Protein AF-A0A3M1AV98-F1 (afdb_monomer)

Radius of gyration: 12.35 Å; Cα contacts (8 Å, |Δi|>4): 105; chains: 1; bounding box: 29×24×28 Å

pLDDT: mean 86.55, std 7.93, range [44.44, 94.06]

Foldseek 3Di:
DDDPCVLADPCVVVVFCCQCCPVLVQAFPPQRHHAQAQDPPPRDHWHWTWAFCVNDSNPPDPVRIGTHTPVD

Secondary structure (DSSP, 8-state):
----GGGS-TTHHHHHHIIIIIISTTB-TTT-PBTTSBPTTT-SBP-EEEEETTS-TT---TTTEEEEETT-

Nearest PDB structures (foldseek):
  8fm1-assembly3_F  TM=6.533E-01  e=1.342E-01  Pseudomonas syringae
  8f43-assembly1_A  TM=5.667E-01  e=3.580E+00  Geobacillus stearothermophilus
  5vgb-assembly1_A  TM=4.768E-01  e=2.543E+00  Neisseria meningitidis
  5h3a-assembly1_A  TM=2.877E-01  e=8.137E+00  Human gammaherpesvirus 8
  3hj3-assembly2_D  TM=2.993E-01  e=8.713E+00  Cryptosporidium hominis

Mean predicted aligned error: 4.93 Å

Structure (mmCIF, N/CA/C/O backbone):
data_AF-A0A3M1AV98-F1
#
_entry.id   AF-A0A3M1AV98-F1
#
loop_
_atom_site.group_PDB
_atom_site.id
_atom_site.type_symbol
_atom_site.label_atom_id
_atom_site.label_alt_id
_atom_site.label_comp_id
_atom_site.label_asym_id
_atom_site.label_entity_id
_atom_site.label_seq_id
_atom_site.pdbx_PDB_ins_code
_atom_site.Cartn_x
_atom_site.Cartn_y
_atom_site.Cartn_z
_atom_site.occupancy
_atom_site.B_iso_or_equiv
_atom_site.auth_seq_id
_atom_site.auth_comp_id
_atom_site.auth_asym_id
_atom_site.auth_atom_id
_atom_site.pdbx_PDB_model_num
ATOM 1 N N . MET A 1 1 ? 9.098 11.824 6.748 1.00 44.44 1 MET A N 1
ATOM 2 C CA . MET A 1 1 ? 10.325 11.132 6.299 1.00 44.44 1 MET A CA 1
ATOM 3 C C . MET A 1 1 ? 10.497 11.330 4.797 1.00 44.44 1 MET A C 1
ATOM 5 O O . MET A 1 1 ? 9.522 11.093 4.090 1.00 44.44 1 MET A O 1
ATOM 9 N N . PRO A 1 2 ? 11.668 11.750 4.288 1.00 56.59 2 PRO A N 1
ATOM 10 C CA . PRO A 1 2 ? 11.946 11.675 2.857 1.00 56.59 2 PRO A CA 1
ATOM 11 C C . PRO A 1 2 ? 12.134 10.201 2.470 1.00 56.59 2 PRO A C 1
ATOM 13 O O . PRO A 1 2 ? 13.049 9.538 2.951 1.00 56.59 2 PRO A O 1
ATOM 16 N N . CYS A 1 3 ? 11.223 9.661 1.662 1.00 66.31 3 CYS A N 1
ATOM 17 C CA . CYS A 1 3 ? 11.394 8.339 1.070 1.00 66.31 3 CYS A CA 1
ATOM 18 C C . CYS A 1 3 ? 12.349 8.490 -0.120 1.00 66.31 3 CYS A C 1
ATOM 20 O O . CYS A 1 3 ? 12.084 9.297 -1.010 1.00 66.31 3 CYS A O 1
ATOM 22 N N . ASP A 1 4 ? 13.472 7.772 -0.115 1.00 75.06 4 ASP A N 1
ATOM 23 C CA . ASP A 1 4 ? 14.437 7.828 -1.212 1.00 75.06 4 ASP A CA 1
ATOM 24 C C . ASP A 1 4 ? 13.926 6.995 -2.391 1.00 75.06 4 ASP A C 1
ATOM 26 O O . ASP A 1 4 ? 14.090 5.773 -2.445 1.00 75.06 4 ASP A O 1
ATOM 30 N N . TYR A 1 5 ? 13.261 7.674 -3.324 1.00 72.12 5 TYR A N 1
ATOM 31 C CA . TYR A 1 5 ? 12.675 7.057 -4.511 1.00 72.12 5 TYR A CA 1
ATOM 32 C C . TYR A 1 5 ? 13.723 6.458 -5.461 1.00 72.12 5 TYR A C 1
ATOM 34 O O . TYR A 1 5 ? 13.368 5.629 -6.293 1.00 72.12 5 TYR A O 1
ATOM 42 N N . SER A 1 6 ? 15.007 6.799 -5.305 1.00 78.56 6 SER A N 1
ATOM 43 C CA . SER A 1 6 ? 16.105 6.292 -6.141 1.00 78.56 6 SER A CA 1
ATOM 44 C C . SER A 1 6 ? 16.350 4.791 -5.958 1.00 78.56 6 SER A C 1
ATOM 46 O O . SER A 1 6 ? 16.918 4.146 -6.834 1.00 78.56 6 SER A O 1
ATOM 48 N N . LYS A 1 7 ? 15.920 4.221 -4.822 1.00 77.94 7 LYS A N 1
ATOM 49 C CA . LYS A 1 7 ? 16.028 2.780 -4.533 1.00 77.94 7 LYS A CA 1
ATOM 50 C C . LYS A 1 7 ? 14.936 1.948 -5.202 1.00 77.94 7 LYS A C 1
ATOM 52 O O . LYS A 1 7 ? 15.028 0.723 -5.231 1.00 77.94 7 LYS A O 1
ATOM 57 N N . TYR A 1 8 ? 13.905 2.606 -5.722 1.00 79.31 8 TYR A N 1
ATOM 58 C CA . TYR A 1 8 ? 12.762 1.958 -6.339 1.00 79.31 8 TYR A CA 1
ATOM 59 C C . TYR A 1 8 ? 12.900 1.977 -7.863 1.00 79.31 8 TYR A C 1
ATOM 61 O O . TYR A 1 8 ? 13.504 2.889 -8.432 1.00 79.31 8 TYR A O 1
ATOM 69 N N . PRO A 1 9 ? 12.317 0.993 -8.564 1.00 81.44 9 PRO A N 1
ATOM 70 C CA . PRO A 1 9 ? 12.291 1.002 -10.016 1.00 81.44 9 PRO A CA 1
ATOM 71 C C . PRO A 1 9 ? 11.558 2.248 -10.546 1.00 81.44 9 PRO A C 1
ATOM 73 O O . PRO A 1 9 ? 10.592 2.706 -9.930 1.00 81.44 9 PRO A O 1
ATOM 76 N N . PRO A 1 10 ? 11.921 2.758 -11.736 1.00 84.44 10 PRO A N 1
ATOM 77 C CA . PRO A 1 10 ? 11.331 3.979 -12.300 1.00 84.44 10 PRO A CA 1
ATOM 78 C C . PRO A 1 10 ? 9.807 3.888 -12.503 1.00 84.44 10 PRO A C 1
ATOM 80 O O . PRO A 1 10 ? 9.109 4.898 -12.508 1.00 84.44 10 PRO A O 1
ATOM 83 N N . TYR A 1 11 ? 9.262 2.674 -12.624 1.00 85.31 11 TYR A N 1
ATOM 84 C CA . TYR A 1 11 ? 7.828 2.407 -12.770 1.00 85.31 11 TYR A CA 1
ATOM 85 C C . TYR A 1 11 ? 7.106 2.127 -11.436 1.00 85.31 11 TYR A C 1
ATOM 87 O O . TYR A 1 11 ? 5.965 1.654 -11.442 1.00 85.31 11 TYR A O 1
ATOM 95 N N . TRP A 1 12 ? 7.727 2.423 -10.287 1.00 87.00 12 TRP A N 1
ATOM 96 C CA . TRP A 1 12 ? 7.172 2.153 -8.954 1.00 87.00 12 TRP A CA 1
ATOM 97 C C . TRP A 1 12 ? 5.775 2.740 -8.744 1.00 87.00 12 TRP A C 1
ATOM 99 O O . TRP A 1 12 ? 4.898 2.076 -8.195 1.00 87.00 12 TRP A O 1
ATOM 109 N N . HIS A 1 13 ? 5.511 3.954 -9.232 1.00 85.50 13 HIS A N 1
ATOM 110 C CA . HIS A 1 13 ? 4.183 4.563 -9.124 1.00 85.50 13 HIS A CA 1
ATOM 111 C C . HIS A 1 13 ? 3.099 3.698 -9.783 1.00 85.50 13 HIS A C 1
ATOM 113 O O . HIS A 1 13 ? 2.058 3.444 -9.170 1.00 85.50 13 HIS A O 1
ATOM 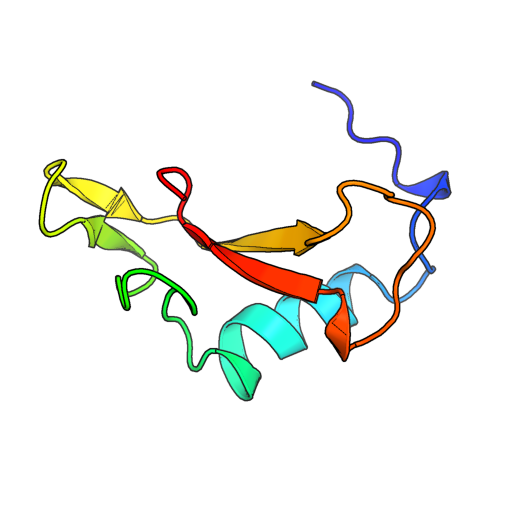119 N N . THR A 1 14 ? 3.371 3.183 -10.983 1.00 90.25 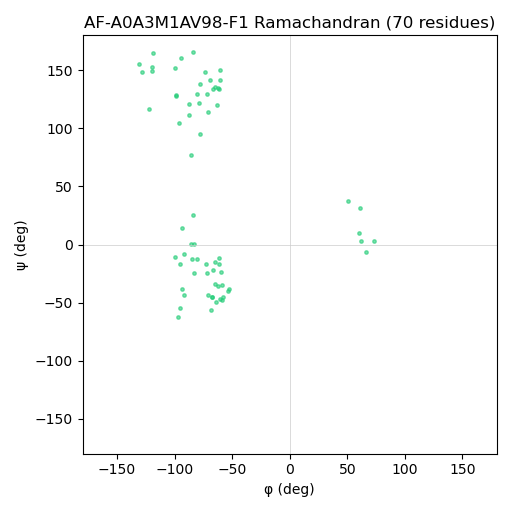14 THR A N 1
ATOM 120 C CA . THR A 1 14 ? 2.470 2.292 -11.724 1.00 90.25 14 THR A CA 1
ATOM 121 C C . THR A 1 14 ? 2.328 0.945 -11.026 1.00 90.25 14 THR A C 1
ATOM 123 O O . THR A 1 14 ? 1.206 0.482 -10.824 1.00 90.25 14 THR A O 1
ATOM 126 N N . LEU A 1 15 ? 3.442 0.354 -10.582 1.00 89.62 15 LEU A N 1
ATOM 127 C CA . LEU A 1 15 ? 3.449 -0.916 -9.854 1.00 89.62 15 LEU A CA 1
ATOM 128 C C . LEU A 1 15 ? 2.648 -0.819 -8.549 1.00 89.62 15 LEU A C 1
ATOM 130 O O . LEU A 1 15 ? 1.778 -1.646 -8.287 1.00 89.62 15 LEU A O 1
ATOM 134 N N . SER A 1 16 ? 2.866 0.242 -7.770 1.00 87.94 16 SER A N 1
ATOM 135 C CA . SER A 1 16 ? 2.169 0.464 -6.502 1.00 87.94 16 SER A CA 1
ATOM 136 C C . SER A 1 16 ? 0.662 0.625 -6.692 1.00 87.94 16 SER A C 1
ATOM 138 O O . SER A 1 16 ? -0.134 0.203 -5.850 1.00 87.94 16 SER A O 1
ATOM 140 N N . ARG A 1 17 ? 0.251 1.257 -7.798 1.00 91.06 17 ARG A N 1
ATOM 141 C CA . ARG A 1 17 ? -1.155 1.426 -8.161 1.00 91.06 17 ARG A CA 1
ATOM 142 C C . ARG A 1 17 ? -1.751 0.091 -8.585 1.00 91.06 17 ARG A C 1
ATOM 144 O O . ARG A 1 17 ? -2.846 -0.254 -8.153 1.00 91.06 17 ARG A O 1
ATOM 151 N N . PHE A 1 18 ? -1.013 -0.675 -9.380 1.00 91.94 18 PHE A N 1
ATOM 152 C CA . PHE A 1 18 ? -1.431 -1.999 -9.810 1.00 91.94 18 PHE A CA 1
ATOM 153 C C . PHE A 1 18 ? -1.665 -2.933 -8.616 1.00 91.94 18 PHE A C 1
ATOM 155 O O . PHE A 1 18 ? -2.727 -3.542 -8.501 1.00 91.94 18 PHE A O 1
ATOM 162 N N . ILE A 1 19 ? -0.723 -2.976 -7.674 1.00 91.50 19 ILE A N 1
ATOM 163 C CA . ILE A 1 19 ? -0.816 -3.843 -6.496 1.00 91.50 19 ILE A CA 1
ATOM 164 C C . ILE A 1 19 ? -1.998 -3.440 -5.607 1.00 91.50 19 ILE A C 1
ATOM 166 O O . ILE A 1 19 ? -2.830 -4.284 -5.287 1.00 91.50 19 ILE A O 1
ATOM 170 N N . ARG A 1 20 ? -2.142 -2.151 -5.275 1.00 91.56 20 ARG A N 1
ATOM 171 C CA . ARG A 1 20 ? -3.216 -1.684 -4.380 1.00 91.56 20 ARG A CA 1
ATOM 172 C C . ARG A 1 20 ? -4.611 -1.819 -4.980 1.00 91.56 20 ARG A C 1
ATOM 174 O O . ARG A 1 20 ? -5.527 -2.265 -4.296 1.00 91.56 20 ARG A O 1
ATOM 181 N N . PHE A 1 21 ? -4.798 -1.423 -6.238 1.00 90.19 21 PHE A N 1
ATOM 182 C CA . PHE A 1 21 ? -6.138 -1.339 -6.826 1.00 90.19 21 PHE A CA 1
ATOM 183 C C . PHE A 1 21 ? -6.552 -2.602 -7.580 1.00 90.19 21 PHE A C 1
ATOM 185 O O . PHE A 1 21 ? -7.709 -2.997 -7.477 1.00 90.19 21 PHE A O 1
ATOM 192 N N . TYR A 1 22 ? -5.636 -3.248 -8.307 1.00 90.19 22 TYR A N 1
ATOM 193 C CA . TYR A 1 22 ? -5.977 -4.387 -9.163 1.00 90.19 22 TYR A CA 1
ATOM 194 C C . TYR A 1 22 ? -5.753 -5.720 -8.453 1.00 90.19 22 TYR A C 1
ATOM 196 O O . TYR A 1 22 ? -6.689 -6.509 -8.338 1.00 90.19 22 TYR A O 1
ATOM 204 N N . ARG A 1 23 ? -4.545 -5.960 -7.927 1.00 90.12 23 ARG A N 1
ATOM 205 C CA . ARG A 1 23 ? -4.229 -7.218 -7.230 1.00 90.12 23 ARG A CA 1
ATOM 206 C C . ARG A 1 23 ? -4.994 -7.331 -5.915 1.00 90.12 23 ARG A C 1
ATOM 208 O O . ARG A 1 23 ? -5.757 -8.271 -5.726 1.00 90.12 23 ARG A O 1
ATOM 215 N N . ALA A 1 24 ? -4.837 -6.340 -5.044 1.00 89.69 24 ALA A N 1
ATOM 216 C CA . ALA A 1 24 ? -5.436 -6.344 -3.716 1.00 89.69 24 ALA A CA 1
ATOM 217 C C . ALA A 1 24 ? -6.896 -5.855 -3.702 1.00 89.69 24 ALA A C 1
ATOM 219 O O . ALA A 1 24 ? -7.524 -5.784 -2.649 1.00 89.69 24 ALA A O 1
ATOM 220 N N . ARG A 1 25 ? -7.460 -5.501 -4.870 1.00 91.12 25 ARG A N 1
ATOM 221 C CA . ARG A 1 25 ? -8.847 -5.022 -5.033 1.00 91.12 25 ARG A CA 1
ATOM 222 C C . ARG A 1 25 ? -9.219 -3.892 -4.067 1.00 91.12 25 ARG A C 1
ATOM 224 O O . ARG A 1 25 ? -10.344 -3.835 -3.568 1.00 91.12 25 ARG A O 1
ATOM 231 N N . ASN A 1 26 ? -8.271 -2.991 -3.806 1.00 91.19 26 ASN A N 1
ATOM 232 C CA . ASN A 1 26 ? -8.426 -1.872 -2.881 1.00 91.19 26 ASN A CA 1
ATOM 233 C C . ASN A 1 26 ? -8.712 -2.307 -1.426 1.00 91.19 26 ASN A C 1
ATOM 235 O O . ASN A 1 26 ? -9.409 -1.604 -0.688 1.00 91.19 26 ASN A O 1
ATOM 239 N N . ARG A 1 27 ? -8.184 -3.468 -1.017 1.00 92.19 27 ARG A N 1
ATOM 240 C CA . ARG A 1 27 ? -8.258 -4.024 0.342 1.00 92.19 27 ARG A CA 1
ATOM 241 C C . ARG A 1 27 ? -6.873 -4.462 0.822 1.00 92.19 27 ARG A C 1
ATOM 243 O O . ARG A 1 27 ? -6.003 -4.741 0.008 1.00 92.19 27 ARG A O 1
ATOM 250 N N . CYS A 1 28 ? -6.664 -4.503 2.133 1.00 92.31 28 CYS A N 1
ATOM 251 C CA . CYS A 1 28 ? -5.439 -5.039 2.730 1.00 92.31 28 CYS A CA 1
ATOM 252 C C . CYS A 1 28 ? -5.343 -6.557 2.486 1.00 92.31 28 CYS A C 1
ATOM 254 O O . CYS A 1 28 ? -6.325 -7.264 2.708 1.00 92.31 28 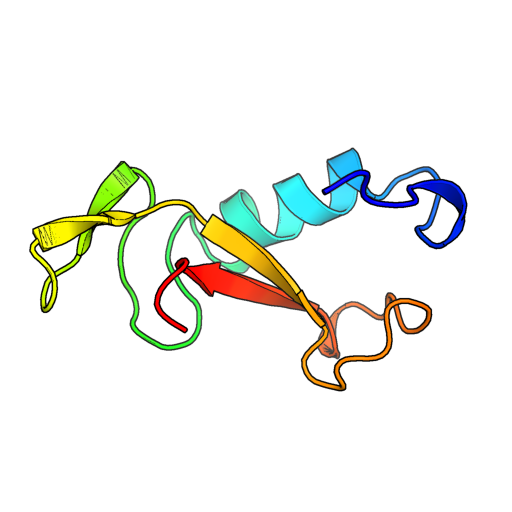CYS A O 1
ATOM 256 N N . GLU A 1 29 ? -4.178 -7.063 2.065 1.00 90.88 29 GLU A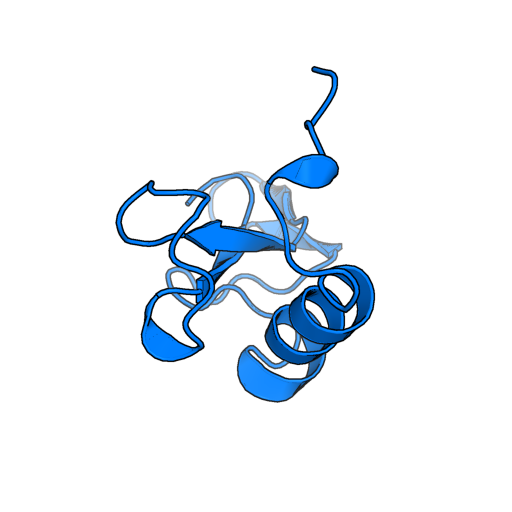 N 1
ATOM 257 C CA . GLU A 1 29 ? -3.952 -8.503 1.835 1.00 90.88 29 GLU A CA 1
ATOM 258 C C . GLU A 1 29 ? -3.850 -9.319 3.141 1.00 90.88 29 GLU A C 1
ATOM 260 O O . GLU A 1 29 ? -4.016 -10.535 3.099 1.00 90.88 29 GLU A O 1
ATOM 265 N N . TRP A 1 30 ? -3.633 -8.679 4.297 1.00 89.38 30 TRP A N 1
ATOM 266 C CA . TRP A 1 30 ? -3.614 -9.349 5.608 1.00 89.38 30 TRP A CA 1
ATOM 267 C C . TRP A 1 30 ? -4.943 -9.254 6.355 1.00 89.38 30 TRP A C 1
ATOM 269 O O . TRP A 1 30 ? -5.578 -10.272 6.610 1.00 89.38 30 TRP A O 1
ATOM 279 N N . CYS A 1 31 ? -5.389 -8.043 6.698 1.00 89.75 31 CYS A N 1
ATOM 280 C CA . CYS A 1 31 ? -6.598 -7.861 7.510 1.00 89.75 31 CYS A CA 1
ATOM 281 C C . CYS A 1 31 ? -7.888 -7.701 6.688 1.00 89.75 31 CYS A C 1
ATOM 283 O O . CYS A 1 31 ? -8.978 -7.639 7.250 1.00 89.75 31 CYS A O 1
ATOM 285 N N . GLY A 1 32 ? -7.800 -7.575 5.358 1.00 89.06 32 GLY A N 1
ATOM 286 C CA . GLY A 1 32 ? -8.970 -7.386 4.492 1.00 89.06 32 GLY A CA 1
ATOM 287 C C . GLY A 1 32 ? -9.620 -5.997 4.564 1.00 89.06 32 GLY A C 1
ATOM 288 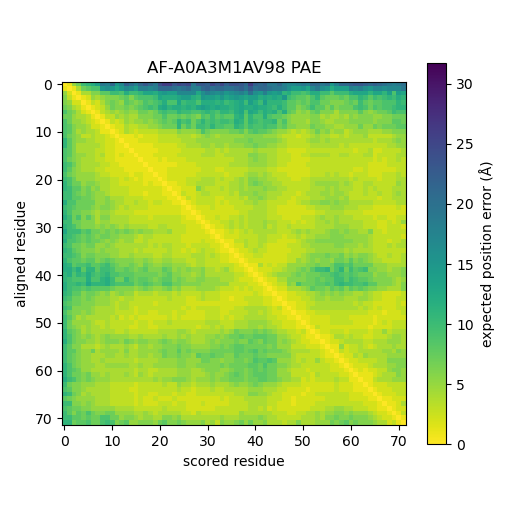O O . GLY A 1 32 ? -10.631 -5.767 3.894 1.00 89.06 32 GLY A O 1
ATOM 289 N N . ALA A 1 33 ? -9.058 -5.058 5.335 1.00 90.44 33 ALA A N 1
ATOM 290 C CA . ALA A 1 33 ? -9.610 -3.717 5.498 1.00 90.44 33 ALA A CA 1
ATOM 291 C C . ALA A 1 33 ? -9.665 -2.953 4.164 1.00 90.44 33 ALA A C 1
ATOM 293 O O . ALA A 1 33 ? -8.697 -2.938 3.400 1.00 90.44 33 ALA A O 1
ATOM 294 N N . ALA A 1 34 ? -10.800 -2.311 3.878 1.00 91.50 34 ALA A N 1
ATOM 295 C CA . ALA A 1 34 ? -11.000 -1.560 2.643 1.00 91.50 34 ALA A CA 1
ATOM 296 C C . ALA A 1 34 ? -10.311 -0.191 2.699 1.00 91.50 34 ALA A C 1
ATOM 298 O O . ALA A 1 34 ? -10.400 0.524 3.696 1.00 91.50 34 ALA A O 1
ATOM 299 N N . ASN A 1 35 ? -9.662 0.203 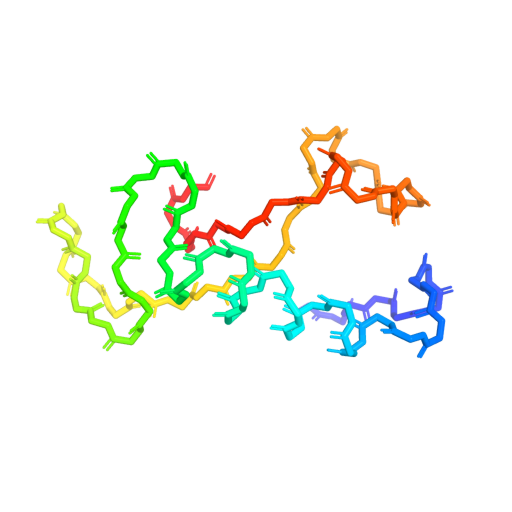1.605 1.00 89.69 35 ASN A N 1
ATOM 300 C CA . ASN A 1 35 ? -9.015 1.508 1.504 1.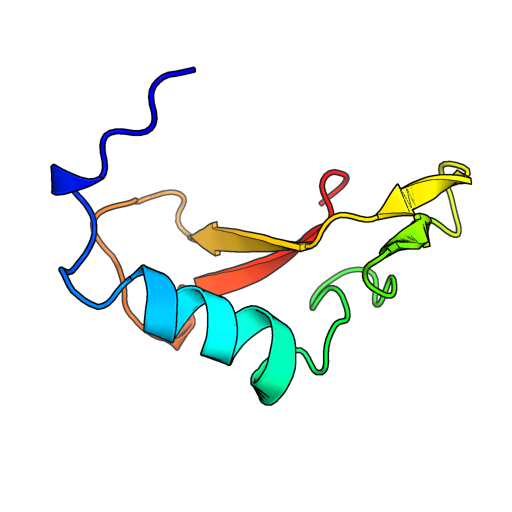00 89.69 35 ASN A CA 1
ATOM 301 C C . ASN A 1 35 ? -10.028 2.652 1.666 1.00 89.69 35 ASN A C 1
ATOM 303 O O . ASN A 1 35 ? -11.137 2.590 1.132 1.00 89.69 35 ASN A O 1
ATOM 307 N N . TYR A 1 36 ? -9.621 3.714 2.357 1.00 89.31 36 TYR A N 1
ATOM 308 C CA . TYR A 1 36 ? -10.415 4.892 2.719 1.00 89.31 36 TYR A CA 1
ATOM 309 C C . TYR A 1 36 ? -11.630 4.650 3.619 1.00 89.31 36 TYR A C 1
ATOM 311 O O . TYR A 1 36 ? -12.332 5.614 3.922 1.00 89.31 36 TYR A O 1
ATOM 319 N N . GLN A 1 37 ? -11.860 3.421 4.074 1.00 91.44 37 GLN A N 1
ATOM 320 C CA . GLN A 1 37 ? -12.897 3.104 5.053 1.00 91.44 37 GLN A CA 1
ATOM 321 C C . GLN A 1 37 ? -12.324 3.095 6.477 1.00 91.44 37 GLN A C 1
ATOM 323 O O . GLN A 1 37 ? -11.104 3.012 6.641 1.00 91.44 37 GLN A O 1
ATOM 328 N N . PRO A 1 38 ? -13.163 3.223 7.519 1.00 90.31 38 PRO A N 1
ATOM 329 C CA . PRO A 1 38 ? -12.716 3.013 8.891 1.00 90.31 38 PRO A CA 1
ATOM 330 C C . PRO A 1 38 ? -12.231 1.571 9.078 1.00 90.31 38 PRO A C 1
ATOM 332 O O . PRO A 1 38 ? -12.874 0.620 8.630 1.00 90.31 38 PRO A O 1
ATOM 335 N N . HIS A 1 39 ? -11.079 1.407 9.726 1.00 87.94 39 HIS A N 1
ATOM 336 C CA . HIS A 1 39 ? -10.552 0.091 10.068 1.00 87.94 39 HIS A CA 1
ATOM 337 C C . HIS A 1 39 ? -11.497 -0.584 11.073 1.00 87.94 39 HIS A C 1
ATOM 339 O O . HIS A 1 39 ? -11.893 0.077 12.036 1.00 87.94 39 HIS A O 1
ATOM 345 N N . PRO A 1 40 ? -11.822 -1.879 10.908 1.00 81.69 40 PRO A N 1
ATOM 346 C CA . PRO A 1 40 ? -12.774 -2.565 11.783 1.00 81.69 40 PRO A CA 1
ATOM 347 C C . PRO A 1 40 ? -12.352 -2.554 13.260 1.00 81.69 40 PRO A C 1
ATOM 349 O O . PRO A 1 40 ? -13.202 -2.433 14.131 1.00 81.69 40 PRO A O 1
ATOM 352 N N . GLU A 1 41 ? -11.048 -2.634 13.539 1.00 83.88 41 GLU A N 1
ATOM 353 C CA . GLU A 1 41 ? -10.531 -2.655 14.918 1.00 83.88 41 GLU A CA 1
ATOM 354 C C . GLU A 1 41 ? -10.186 -1.272 15.490 1.00 83.88 41 GLU A C 1
ATOM 356 O O . GLU A 1 41 ? -10.499 -0.984 16.639 1.00 83.88 41 GLU A O 1
ATOM 361 N N . THR A 1 42 ? -9.535 -0.397 14.714 1.00 85.31 42 THR A N 1
ATOM 362 C CA . THR A 1 42 ? -8.996 0.874 15.234 1.00 85.31 42 THR A CA 1
ATOM 363 C C . THR A 1 42 ? -9.887 2.080 14.942 1.00 85.31 42 THR A C 1
ATOM 365 O O . THR A 1 42 ? -9.604 3.174 15.424 1.00 85.31 42 THR A O 1
ATOM 368 N N . GLY A 1 43 ? -10.914 1.938 14.093 1.00 86.69 43 GLY A N 1
ATOM 369 C CA . GLY A 1 43 ? -11.789 3.032 13.647 1.00 86.69 43 GLY A CA 1
ATOM 370 C C . GLY A 1 43 ? -11.102 4.104 12.788 1.00 86.69 43 GLY A C 1
ATOM 371 O O . GLY A 1 43 ? -11.763 4.979 12.233 1.00 86.69 43 GLY A O 1
ATOM 372 N N . SER A 1 44 ? -9.779 4.037 12.638 1.00 89.06 44 SER A N 1
ATOM 373 C CA . SER A 1 44 ? -8.988 4.993 11.868 1.00 89.06 44 SER A CA 1
ATOM 374 C C . SER A 1 44 ? -9.192 4.797 10.371 1.00 89.06 44 SER A C 1
ATOM 376 O O . SER A 1 44 ? -9.394 3.678 9.898 1.00 89.06 44 SER A O 1
ATOM 378 N N . ARG A 1 45 ? -9.100 5.883 9.599 1.00 91.00 45 ARG A N 1
ATOM 379 C CA . ARG A 1 45 ? -9.205 5.816 8.138 1.00 91.00 45 ARG A CA 1
ATOM 380 C C . ARG A 1 45 ? -8.057 4.983 7.571 1.00 91.00 45 ARG A C 1
ATOM 382 O O . ARG A 1 45 ? -6.893 5.336 7.731 1.00 91.00 45 ARG A O 1
ATOM 389 N N . VAL A 1 46 ? -8.398 3.901 6.882 1.00 92.50 46 VAL A N 1
ATOM 390 C CA . VAL A 1 46 ? -7.441 3.001 6.240 1.00 92.50 46 VAL A CA 1
ATOM 391 C C . VAL A 1 46 ? -6.830 3.674 5.021 1.00 92.50 46 VAL A C 1
ATOM 393 O O . VAL A 1 46 ? -7.540 4.172 4.148 1.00 92.50 46 VAL A O 1
ATOM 396 N N . VAL A 1 47 ? -5.507 3.650 4.946 1.00 90.88 47 VAL A N 1
ATOM 397 C CA . VAL A 1 47 ? -4.715 4.053 3.793 1.00 90.88 47 VAL A CA 1
ATOM 398 C C . VAL A 1 47 ? -3.864 2.859 3.394 1.00 90.88 47 VAL A C 1
ATOM 400 O O . VAL A 1 47 ? -3.017 2.409 4.162 1.00 90.88 47 VAL A O 1
ATOM 403 N N . LEU A 1 48 ? -4.100 2.338 2.190 1.00 91.69 48 LEU A N 1
ATOM 404 C CA . LEU A 1 48 ? -3.288 1.247 1.659 1.00 91.69 48 LEU A CA 1
ATOM 405 C C . LEU A 1 48 ? -1.973 1.762 1.072 1.00 91.69 48 LEU A C 1
ATOM 407 O O . LEU A 1 48 ? -1.949 2.637 0.191 1.00 91.69 48 LEU A O 1
ATOM 411 N N . THR A 1 49 ? -0.886 1.139 1.502 1.00 91.19 49 THR A N 1
ATOM 412 C CA . THR A 1 49 ? 0.468 1.304 0.974 1.00 91.19 49 THR A CA 1
ATOM 413 C C . THR A 1 49 ? 0.973 -0.029 0.428 1.00 91.19 49 THR A C 1
ATOM 415 O O . THR A 1 49 ? 0.360 -1.075 0.632 1.00 91.19 49 THR A O 1
ATOM 418 N N . VAL A 1 50 ? 2.047 0.019 -0.360 1.00 91.06 50 VAL A N 1
ATOM 419 C CA . VAL A 1 50 ? 2.752 -1.196 -0.780 1.00 91.06 50 VAL A CA 1
ATOM 420 C C . VAL A 1 50 ? 3.958 -1.365 0.123 1.00 91.06 50 VAL A C 1
ATOM 422 O O . VAL A 1 50 ? 4.731 -0.418 0.269 1.00 91.06 50 VAL A O 1
ATOM 425 N N . ALA A 1 51 ? 4.090 -2.550 0.704 1.00 90.00 51 ALA A N 1
ATOM 426 C CA . ALA A 1 51 ? 5.179 -2.929 1.587 1.00 90.00 51 ALA A CA 1
ATOM 427 C C . ALA A 1 51 ? 5.954 -4.120 1.009 1.00 90.00 51 ALA A C 1
ATOM 429 O O . ALA A 1 51 ? 5.383 -4.969 0.318 1.00 90.00 51 ALA A O 1
ATOM 430 N N . HIS A 1 52 ? 7.250 -4.162 1.310 1.00 90.69 52 HIS A N 1
ATOM 431 C CA . HIS A 1 52 ? 8.141 -5.285 1.028 1.00 90.69 52 HIS A CA 1
ATOM 432 C C . HIS A 1 52 ? 8.074 -6.273 2.193 1.00 90.69 52 HIS A C 1
ATOM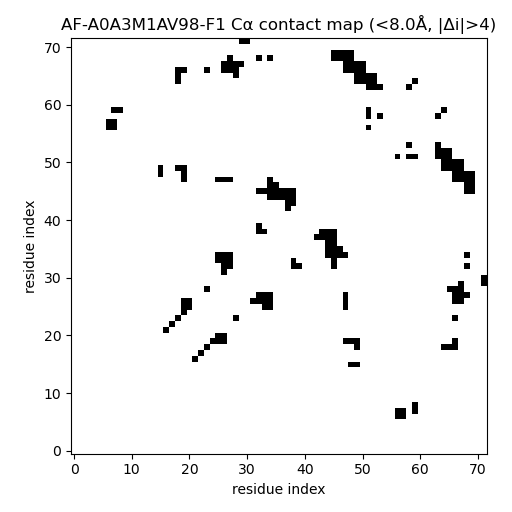 434 O O . HIS A 1 52 ? 8.369 -5.897 3.326 1.00 90.69 52 HIS A O 1
ATOM 440 N N . ILE A 1 53 ? 7.686 -7.522 1.926 1.00 90.00 53 ILE A N 1
ATOM 441 C CA . ILE A 1 53 ? 7.502 -8.569 2.947 1.00 90.00 53 ILE A CA 1
ATOM 442 C C . ILE A 1 53 ? 8.835 -8.923 3.622 1.00 90.00 53 ILE A C 1
ATOM 444 O O . ILE A 1 53 ? 8.861 -9.219 4.812 1.00 90.00 53 ILE A O 1
ATOM 448 N N . ASP A 1 54 ? 9.943 -8.869 2.883 1.00 90.12 54 ASP A N 1
ATOM 449 C CA . ASP A 1 54 ? 11.300 -9.098 3.398 1.00 90.12 54 ASP A CA 1
ATOM 450 C C . ASP A 1 54 ? 11.965 -7.849 4.003 1.00 90.12 54 ASP A C 1
ATOM 452 O O . ASP A 1 54 ? 13.107 -7.921 4.452 1.00 90.12 54 ASP A O 1
ATOM 456 N N . HIS A 1 55 ? 11.265 -6.708 4.020 1.00 84.12 55 HIS A N 1
ATOM 457 C CA . HIS A 1 55 ? 11.769 -5.407 4.470 1.00 84.12 55 HIS A CA 1
ATOM 458 C C . HIS A 1 55 ? 12.986 -4.888 3.668 1.00 84.12 55 HIS A C 1
ATOM 460 O O . HIS A 1 55 ? 13.577 -3.866 4.031 1.00 84.12 55 HIS A O 1
ATOM 466 N N . ASP A 1 56 ? 13.334 -5.532 2.550 1.00 85.94 56 ASP A N 1
ATOM 467 C CA . ASP A 1 56 ? 14.386 -5.103 1.636 1.00 85.94 56 ASP A CA 1
ATOM 468 C C . ASP A 1 56 ? 13.785 -4.295 0.480 1.00 85.94 56 ASP A C 1
ATOM 470 O O . ASP A 1 56 ? 13.213 -4.815 -0.480 1.00 85.94 56 ASP A O 1
ATOM 474 N N . VAL A 1 57 ? 13.980 -2.978 0.544 1.00 82.50 57 VAL A N 1
ATOM 475 C CA . VAL A 1 57 ? 13.494 -2.015 -0.458 1.00 82.50 57 VAL A CA 1
ATOM 476 C C . VAL A 1 57 ? 14.072 -2.233 -1.862 1.00 82.50 57 VAL A C 1
ATOM 478 O O . VAL A 1 57 ? 13.534 -1.711 -2.841 1.00 82.50 57 VAL A O 1
ATOM 481 N N . THR A 1 58 ? 15.163 -2.993 -1.992 1.00 83.94 58 THR A N 1
ATOM 482 C CA . THR A 1 58 ? 15.774 -3.303 -3.290 1.00 83.94 58 THR A CA 1
ATOM 483 C C . THR A 1 58 ? 15.079 -4.475 -3.990 1.00 83.94 58 THR A C 1
ATOM 485 O O . THR A 1 58 ? 15.054 -4.536 -5.227 1.00 83.94 58 THR A O 1
ATOM 488 N N . ASN A 1 59 ? 14.416 -5.362 -3.239 1.00 85.12 59 ASN A N 1
ATOM 489 C CA . ASN A 1 59 ? 13.752 -6.546 -3.770 1.00 85.12 59 ASN A CA 1
ATOM 490 C C . ASN A 1 59 ? 12.322 -6.245 -4.249 1.00 85.12 59 ASN A C 1
ATOM 492 O O . ASN A 1 59 ? 11.316 -6.592 -3.632 1.00 85.12 59 ASN A O 1
ATOM 496 N N . ASN A 1 60 ? 12.215 -5.622 -5.419 1.00 83.62 60 ASN A N 1
ATOM 497 C CA . ASN A 1 60 ? 10.943 -5.172 -5.994 1.00 83.62 60 ASN A CA 1
ATOM 498 C C . ASN A 1 60 ? 10.183 -6.267 -6.774 1.00 83.62 60 ASN A C 1
ATOM 500 O O . ASN A 1 60 ? 9.413 -5.974 -7.692 1.00 83.62 60 ASN A O 1
ATOM 504 N N . ARG A 1 61 ? 10.408 -7.547 -6.448 1.00 86.00 61 ARG A N 1
ATOM 505 C CA . ARG A 1 61 ? 9.715 -8.672 -7.092 1.00 86.00 61 ARG A CA 1
ATOM 506 C C . ARG A 1 61 ? 8.241 -8.691 -6.697 1.00 86.00 61 ARG A C 1
ATOM 508 O O . ARG A 1 61 ? 7.895 -8.499 -5.540 1.00 86.00 61 ARG A O 1
ATOM 515 N N . PHE A 1 62 ? 7.363 -9.021 -7.644 1.00 84.50 62 PHE A N 1
ATOM 516 C CA . PHE A 1 62 ? 5.909 -9.029 -7.432 1.00 84.50 62 PHE A CA 1
ATOM 517 C C . PHE A 1 62 ? 5.446 -9.851 -6.220 1.00 84.50 62 PHE A C 1
ATOM 519 O O . PHE A 1 62 ? 4.514 -9.440 -5.540 1.00 84.50 62 PHE A O 1
ATOM 526 N N . HIS A 1 63 ? 6.066 -10.999 -5.940 1.00 87.19 63 HIS A N 1
ATOM 527 C CA . HIS A 1 63 ? 5.706 -11.823 -4.779 1.00 87.19 63 HIS A CA 1
ATOM 528 C C . HIS A 1 63 ? 6.141 -11.216 -3.442 1.00 87.19 63 HIS A C 1
ATOM 530 O O . HIS A 1 63 ? 5.533 -11.525 -2.428 1.00 87.19 63 HIS A O 1
ATOM 536 N N . ASN A 1 64 ? 7.169 -10.364 -3.446 1.00 89.62 64 ASN A N 1
ATOM 537 C CA . ASN A 1 64 ? 7.688 -9.717 -2.247 1.00 89.62 64 ASN A CA 1
ATOM 538 C C . ASN A 1 64 ? 6.914 -8.438 -1.900 1.00 89.62 64 ASN A C 1
ATOM 540 O O . ASN A 1 64 ? 7.067 -7.892 -0.817 1.00 89.62 64 ASN A O 1
ATOM 544 N N . LEU A 1 65 ? 6.080 -7.950 -2.817 1.00 91.06 65 LEU A N 1
ATOM 545 C CA . LEU A 1 65 ? 5.278 -6.755 -2.618 1.00 91.06 65 LEU A CA 1
ATOM 546 C C . LEU A 1 65 ? 3.849 -7.130 -2.225 1.00 91.06 65 LEU A C 1
ATOM 548 O O . LEU A 1 65 ? 3.188 -7.894 -2.937 1.00 91.06 65 LEU A O 1
ATOM 552 N N . ALA A 1 66 ? 3.368 -6.531 -1.140 1.00 91.69 66 ALA A N 1
ATOM 553 C CA . ALA A 1 66 ? 2.008 -6.699 -0.644 1.00 91.69 66 ALA A CA 1
ATOM 554 C C . ALA A 1 66 ? 1.321 -5.348 -0.413 1.00 91.69 66 ALA A C 1
ATOM 556 O O . ALA A 1 66 ? 1.973 -4.355 -0.084 1.00 91.69 66 ALA A O 1
ATOM 557 N N . ALA A 1 67 ? -0.001 -5.300 -0.589 1.00 94.06 67 ALA A N 1
ATOM 558 C CA . ALA A 1 67 ? -0.803 -4.139 -0.202 1.00 94.06 67 ALA A CA 1
ATOM 559 C C . ALA A 1 67 ? -1.244 -4.263 1.260 1.00 94.06 67 ALA A C 1
ATOM 561 O O . ALA A 1 67 ? -2.099 -5.093 1.579 1.00 94.06 67 ALA A O 1
ATOM 562 N N . LEU A 1 68 ? -0.710 -3.409 2.131 1.00 93.06 68 LEU A N 1
ATOM 563 C CA . LEU A 1 68 ? -1.006 -3.413 3.564 1.00 93.06 68 LEU A CA 1
ATOM 564 C C . LEU A 1 68 ? -1.629 -2.082 4.006 1.00 93.06 68 LEU A C 1
ATOM 566 O O . LEU A 1 68 ? -1.452 -1.045 3.361 1.00 93.06 68 LEU A O 1
ATOM 570 N N . CYS A 1 69 ? -2.431 -2.123 5.071 1.00 91.50 69 CYS A N 1
ATOM 571 C CA . CYS A 1 69 ? -2.931 -0.921 5.741 1.00 91.50 69 CYS A CA 1
ATOM 572 C C . CYS A 1 69 ? -1.893 -0.397 6.739 1.00 91.50 69 CYS A C 1
ATOM 574 O O . CYS A 1 69 ? -1.011 -1.133 7.143 1.00 91.50 69 CYS A O 1
ATOM 576 N N . GLN A 1 70 ? -2.041 0.840 7.219 1.00 87.06 70 GLN A N 1
ATOM 577 C CA . GLN A 1 70 ? -1.110 1.424 8.200 1.00 87.06 70 GLN A CA 1
ATOM 578 C C . GLN A 1 70 ? -1.016 0.690 9.555 1.00 87.06 70 GLN A C 1
ATOM 580 O O . GLN A 1 70 ? -0.176 1.051 10.373 1.00 87.06 70 GLN A O 1
ATOM 585 N N . ALA A 1 71 ? -1.927 -0.245 9.832 1.00 85.94 71 ALA A N 1
ATOM 586 C CA . ALA A 1 71 ? -1.938 -1.029 11.066 1.00 85.94 71 ALA A CA 1
ATOM 587 C C . ALA A 1 71 ? -1.230 -2.388 10.920 1.00 85.94 71 ALA A C 1
ATOM 589 O O . ALA A 1 71 ? -0.930 -3.012 11.934 1.00 85.94 71 ALA A O 1
ATOM 590 N N . CYS A 1 72 ? -1.005 -2.836 9.681 1.00 84.38 72 CYS A N 1
ATOM 591 C CA . CYS A 1 72 ? -0.344 -4.087 9.324 1.00 84.38 72 CYS A CA 1
ATOM 592 C C . CYS A 1 72 ? 1.096 -3.805 8.896 1.00 84.38 72 CYS A C 1
ATOM 594 O O . CYS A 1 72 ? 1.981 -4.557 9.349 1.00 84.38 72 CYS A O 1
#

Solvent-accessible surface area (backbone atoms only — not comparable to full-a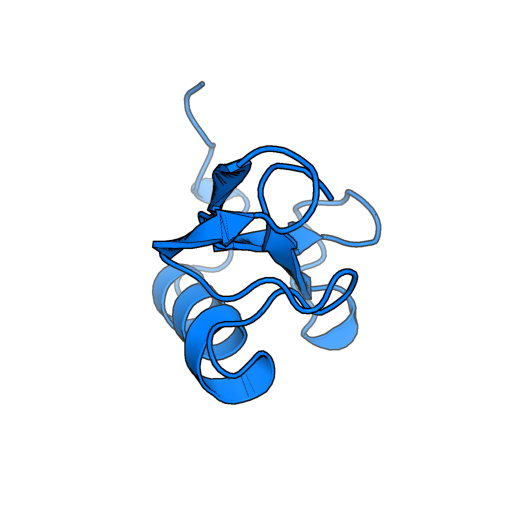tom values): 4342 Å² total; per-residue (Å²): 131,90,77,72,64,85,61,44,63,96,57,43,71,60,50,49,47,42,40,33,51,64,74,34,64,40,22,19,74,81,83,58,45,46,52,74,33,62,28,91,86,77,60,44,72,27,52,69,45,72,44,45,77,81,72,45,72,75,57,79,48,75,90,34,51,44,25,32,36,86,89,110

Sequence (72 aa):
MPCDYSKYPPYWHTLSRFIRFYRARNRCEWCGAANYQPHPETGSRVVLTVAHIDHDVTNNRFHNLAALCQAC